Protein AF-X0GS90-F1 (afdb_monomer)

pLDDT: mean 82.78, std 12.7, range [47.06, 95.56]

Structure (mmCIF, N/CA/C/O backbone):
data_AF-X0GS90-F1
#
_entry.id   AF-X0GS90-F1
#
loop_
_atom_site.group_PDB
_atom_site.id
_atom_site.type_symbol
_atom_site.label_atom_id
_atom_site.label_alt_id
_atom_site.label_comp_id
_atom_site.label_asym_id
_atom_site.label_entity_id
_atom_site.label_seq_id
_atom_site.pdbx_PDB_ins_code
_atom_site.Cartn_x
_atom_site.Cartn_y
_atom_site.Cartn_z
_atom_site.occupancy
_atom_site.B_iso_or_equiv
_atom_site.auth_seq_id
_atom_site.auth_comp_id
_atom_site.auth_asym_id
_atom_site.auth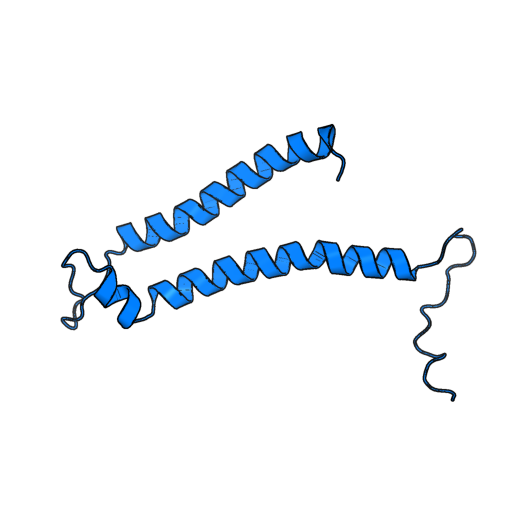_atom_id
_atom_site.pdbx_PDB_model_num
ATOM 1 N N . MET A 1 1 ? -36.254 -24.684 12.780 1.00 47.06 1 MET A N 1
ATOM 2 C CA . MET A 1 1 ? -36.071 -23.395 13.498 1.00 47.06 1 MET A CA 1
ATOM 3 C C . MET A 1 1 ? -35.187 -23.511 14.761 1.00 47.06 1 MET A C 1
ATOM 5 O O . MET A 1 1 ? -35.395 -22.778 15.712 1.00 47.06 1 MET A O 1
ATOM 9 N N . HIS A 1 2 ? -34.162 -24.380 14.794 1.00 47.22 2 HIS A N 1
ATOM 10 C CA . HIS A 1 2 ? -33.340 -24.605 16.007 1.00 47.22 2 HIS A CA 1
ATOM 11 C C . HIS A 1 2 ? -31.828 -24.374 15.809 1.00 47.22 2 HIS A C 1
ATOM 13 O O . HIS A 1 2 ? -31.058 -24.465 16.761 1.00 47.22 2 HIS A O 1
ATOM 19 N N . PHE A 1 3 ? -31.400 -24.055 14.582 1.00 53.81 3 PHE A N 1
ATOM 20 C CA . PHE A 1 3 ? -29.985 -23.929 14.216 1.00 53.81 3 PHE A CA 1
ATOM 21 C C . PHE A 1 3 ? -29.424 -22.513 14.463 1.00 53.81 3 PHE A C 1
ATOM 23 O O . PHE A 1 3 ? -28.302 -22.363 14.929 1.00 53.81 3 PHE A O 1
ATOM 30 N N . PHE A 1 4 ? -30.246 -21.471 14.291 1.00 53.75 4 PHE A N 1
ATOM 31 C CA . PHE A 1 4 ? -29.841 -20.064 14.463 1.00 53.75 4 PHE A CA 1
ATOM 32 C C . PHE A 1 4 ? -29.676 -19.602 15.921 1.00 53.75 4 PHE A C 1
ATOM 34 O O . PHE A 1 4 ? -29.138 -18.528 16.167 1.00 53.75 4 PHE A O 1
ATOM 41 N N . ARG A 1 5 ? -30.111 -20.394 16.912 1.00 52.38 5 ARG A N 1
ATOM 42 C CA . ARG A 1 5 ? -29.928 -20.054 18.336 1.00 52.38 5 ARG A CA 1
ATOM 43 C C . ARG A 1 5 ? -28.532 -20.428 18.852 1.00 52.38 5 ARG A C 1
ATOM 45 O O . ARG A 1 5 ? -28.094 -19.877 19.856 1.00 52.38 5 ARG A O 1
ATOM 52 N N . LYS A 1 6 ? -27.820 -21.336 18.170 1.00 49.47 6 LYS A N 1
ATOM 53 C CA . LYS A 1 6 ? -26.508 -21.843 18.615 1.00 49.47 6 LYS A CA 1
ATOM 54 C C . LYS A 1 6 ? -25.321 -20.988 18.150 1.00 49.47 6 LYS A C 1
ATOM 56 O O . LYS A 1 6 ? -24.218 -21.179 18.641 1.00 49.47 6 LYS A O 1
ATOM 61 N N . THR A 1 7 ? -25.554 -20.019 17.266 1.00 56.66 7 THR A N 1
ATOM 62 C CA . THR A 1 7 ? -24.573 -19.001 16.849 1.00 56.66 7 THR A CA 1
ATOM 63 C C . THR A 1 7 ? -24.691 -17.700 17.650 1.00 56.66 7 THR A C 1
ATOM 65 O O . THR A 1 7 ? -24.050 -16.706 17.322 1.00 56.66 7 THR A O 1
ATOM 68 N N . SER A 1 8 ? -25.509 -17.681 18.708 1.00 53.31 8 SER A N 1
ATOM 69 C CA . SER A 1 8 ? -25.577 -16.553 19.632 1.00 53.31 8 SER A CA 1
ATOM 70 C C . SER A 1 8 ? -24.405 -16.639 20.605 1.00 53.31 8 SER A C 1
ATOM 72 O O . SER A 1 8 ? -24.462 -17.388 21.582 1.00 53.31 8 SER A O 1
ATOM 74 N N . LEU A 1 9 ? -23.354 -15.866 20.321 1.00 62.62 9 LEU A N 1
ATOM 75 C CA . LEU A 1 9 ? -22.260 -15.562 21.241 1.00 62.62 9 LEU A CA 1
ATOM 76 C C . LEU A 1 9 ? -22.869 -15.185 22.601 1.00 62.62 9 LEU A C 1
ATOM 78 O O . LEU A 1 9 ? -23.527 -14.152 22.737 1.00 62.62 9 LEU A O 1
ATOM 82 N N . SER A 1 10 ? -22.786 -16.105 23.558 1.00 60.78 10 SER A N 1
ATOM 83 C CA . SER A 1 10 ? -23.476 -15.957 24.836 1.00 60.78 10 SER A CA 1
ATOM 84 C C . SER A 1 10 ? -22.749 -14.917 25.681 1.00 60.78 10 SER A C 1
ATOM 86 O O . SER A 1 10 ? -21.525 -14.916 25.765 1.00 60.78 10 SER A O 1
ATOM 88 N N . ARG A 1 11 ? -23.541 -13.992 26.231 1.00 55.19 11 ARG A N 1
ATOM 89 C CA . ARG A 1 11 ? -23.106 -12.822 26.999 1.00 55.19 11 ARG A CA 1
ATOM 90 C C . ARG A 1 11 ? -22.267 -13.241 28.215 1.00 55.19 11 ARG A C 1
ATOM 92 O O . ARG A 1 11 ? -22.701 -14.148 28.923 1.00 55.19 11 ARG A O 1
ATOM 99 N N . PRO A 1 12 ? -21.158 -12.554 28.523 1.00 64.31 12 PRO A N 1
ATOM 100 C CA . PRO A 1 12 ? -20.630 -12.516 29.880 1.00 64.31 12 PRO A CA 1
ATOM 101 C C . PRO A 1 12 ? -21.629 -11.769 30.779 1.00 64.31 12 PRO A C 1
ATOM 103 O O . PRO A 1 12 ? -22.171 -10.731 30.390 1.00 64.31 12 PRO A O 1
ATOM 106 N N . GLU A 1 13 ? -21.925 -12.307 31.959 1.00 58.22 13 GLU A N 1
ATOM 107 C CA . GLU A 1 13 ? -22.802 -11.648 32.931 1.00 58.22 13 GLU A CA 1
ATOM 108 C C . GLU A 1 13 ? -22.111 -10.383 33.471 1.00 58.22 13 GLU A C 1
ATOM 110 O O . GLU A 1 13 ? -21.065 -10.476 34.106 1.00 58.22 13 GLU A O 1
ATOM 115 N N . GLY A 1 14 ? -22.674 -9.197 33.199 1.00 63.88 14 GLY A N 1
ATOM 116 C CA . GLY A 1 14 ? -22.215 -7.927 33.785 1.00 63.88 14 GLY A CA 1
ATOM 117 C C . GLY A 1 14 ? -21.966 -6.760 32.820 1.00 63.88 14 GLY A C 1
ATOM 118 O O . GLY A 1 14 ? -21.816 -5.635 33.288 1.00 63.88 14 GLY A O 1
ATOM 119 N N . GLU A 1 15 ? -21.966 -6.964 31.498 1.00 62.84 15 GLU A N 1
ATOM 120 C CA . GLU A 1 15 ? -21.713 -5.878 30.533 1.00 62.84 15 GLU A CA 1
ATOM 121 C C . GLU A 1 15 ? -23.000 -5.258 29.956 1.00 62.84 15 GLU A C 1
ATOM 123 O O . GLU A 1 15 ? -23.863 -5.937 29.390 1.00 62.84 15 GLU A O 1
ATOM 128 N N . ALA A 1 16 ? -23.116 -3.930 30.058 1.00 60.62 16 ALA A N 1
ATOM 129 C CA . ALA A 1 16 ? -24.196 -3.159 29.450 1.00 60.62 16 ALA A CA 1
ATOM 130 C C . ALA A 1 16 ? -23.937 -2.955 27.944 1.00 60.62 16 ALA A C 1
ATOM 132 O O . ALA A 1 16 ? -23.222 -2.043 27.541 1.00 60.62 16 ALA A O 1
ATOM 133 N N . GLY A 1 17 ? -24.536 -3.795 27.094 1.00 63.72 17 GLY A N 1
ATOM 134 C CA . GLY A 1 17 ? -24.488 -3.625 25.637 1.00 63.72 17 GLY A CA 1
ATOM 135 C C . GLY A 1 17 ? -24.755 -4.914 24.858 1.00 63.72 17 GLY A C 1
ATOM 136 O O . GLY A 1 17 ? -24.710 -6.016 25.398 1.00 63.72 17 GLY A O 1
ATOM 137 N N . LYS A 1 18 ? -25.071 -4.804 23.561 1.00 78.69 18 LYS A N 1
ATOM 138 C CA . LYS A 1 18 ? -25.062 -5.967 22.654 1.00 78.69 18 LYS A CA 1
ATOM 139 C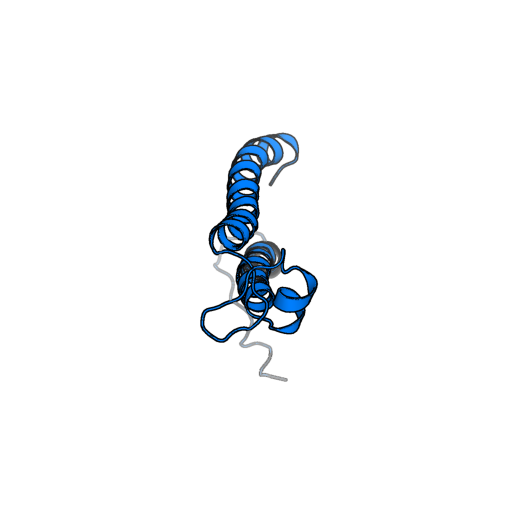 C . LYS A 1 18 ? -23.647 -6.106 22.080 1.00 78.69 18 LYS A C 1
ATOM 141 O O . LYS A 1 18 ? -23.079 -5.098 21.696 1.00 78.69 18 LYS A O 1
ATOM 146 N N . THR A 1 19 ? -23.110 -7.321 21.957 1.00 80.00 19 THR A N 1
ATOM 147 C CA . THR A 1 19 ? -21.744 -7.573 21.437 1.00 80.00 19 THR A CA 1
ATOM 148 C C . THR A 1 19 ? -21.638 -7.471 19.908 1.00 80.00 19 THR A C 1
ATOM 150 O O . THR A 1 19 ? -20.565 -7.237 19.361 1.00 80.00 19 THR A O 1
ATOM 153 N N . TRP A 1 20 ? -22.757 -7.614 19.191 1.00 83.25 20 TRP A N 1
ATOM 154 C CA . TRP A 1 20 ? -22.777 -7.605 17.723 1.00 83.25 20 TRP A CA 1
ATOM 155 C C . TRP A 1 20 ? -22.245 -6.310 17.059 1.00 83.25 20 TRP A C 1
ATOM 157 O O . TRP A 1 20 ? -21.575 -6.444 16.036 1.00 83.25 20 TRP A O 1
ATOM 167 N N . PRO A 1 21 ? -22.451 -5.081 17.593 1.00 87.50 21 PRO A N 1
ATOM 168 C CA . PRO A 1 21 ? -21.892 -3.864 17.006 1.00 87.50 21 PRO A CA 1
ATOM 169 C C . PRO A 1 21 ? -20.366 -3.832 17.113 1.00 87.50 21 PRO A C 1
ATOM 171 O O . PRO A 1 21 ? -19.706 -3.407 16.175 1.00 87.50 21 PRO A O 1
ATOM 174 N N . ALA A 1 22 ? -19.792 -4.335 18.213 1.00 86.88 22 ALA A N 1
ATOM 175 C CA . ALA A 1 22 ? -18.341 -4.413 18.381 1.00 86.88 22 ALA A CA 1
ATOM 176 C C . ALA A 1 22 ? -17.709 -5.361 17.349 1.00 86.88 22 ALA A C 1
ATOM 178 O O . ALA A 1 22 ? -16.685 -5.038 16.754 1.00 86.88 22 ALA A O 1
ATOM 179 N N . ILE A 1 23 ? -18.365 -6.495 17.077 1.00 88.38 23 ILE A N 1
ATOM 180 C CA . ILE A 1 23 ? -17.948 -7.428 16.021 1.00 88.38 23 ILE A CA 1
ATOM 181 C C . ILE A 1 23 ? -18.023 -6.754 14.645 1.00 88.38 23 ILE A C 1
ATOM 183 O O . ILE A 1 23 ? -17.063 -6.824 13.883 1.00 88.38 23 ILE A O 1
ATOM 187 N N . ALA A 1 24 ? -19.127 -6.067 14.336 1.00 91.38 24 ALA A N 1
ATOM 188 C CA . ALA A 1 24 ? -19.296 -5.366 13.062 1.00 91.38 24 ALA A CA 1
ATOM 189 C C . ALA A 1 24 ? -18.233 -4.270 12.852 1.00 91.38 24 ALA A C 1
ATOM 191 O O . ALA A 1 24 ? -17.636 -4.192 11.780 1.00 91.38 24 ALA A O 1
ATOM 192 N N . MET A 1 25 ? -17.942 -3.478 13.889 1.00 89.62 25 MET A N 1
ATOM 193 C CA . MET A 1 25 ? -16.879 -2.469 13.856 1.00 89.62 25 MET A CA 1
ATOM 194 C C . MET A 1 25 ? -15.496 -3.102 13.683 1.00 89.62 25 MET A C 1
ATOM 196 O O . MET A 1 25 ? -14.699 -2.612 12.888 1.00 89.62 25 MET A O 1
ATOM 200 N N . GLY A 1 26 ? -15.217 -4.215 14.366 1.00 91.31 26 GLY A N 1
ATOM 201 C CA . GLY A 1 26 ? -13.964 -4.954 14.204 1.00 91.31 26 GLY A CA 1
ATOM 202 C C . GLY A 1 26 ? -13.745 -5.437 12.767 1.00 91.31 26 GLY A C 1
ATOM 203 O O . GLY A 1 26 ? -12.659 -5.252 12.221 1.00 91.31 26 GLY A O 1
ATOM 204 N N . PHE A 1 27 ? -14.782 -5.981 12.123 1.00 92.19 27 PHE A N 1
ATOM 205 C CA . PHE A 1 27 ? -14.718 -6.366 10.708 1.00 92.19 27 PHE A CA 1
ATOM 206 C C . PHE A 1 27 ? -14.483 -5.171 9.779 1.00 92.19 27 PHE A C 1
ATOM 208 O O . PHE A 1 27 ? -13.696 -5.280 8.840 1.00 92.19 27 PHE A O 1
ATOM 215 N N . PHE A 1 28 ? -15.130 -4.035 10.045 1.00 92.19 28 PHE A N 1
ATOM 216 C CA . PHE A 1 28 ? -14.945 -2.820 9.253 1.00 92.19 28 PHE A CA 1
ATOM 217 C C . PHE A 1 28 ? -13.506 -2.290 9.348 1.00 92.19 28 PHE A C 1
ATOM 219 O O . PHE A 1 28 ? -12.889 -1.999 8.328 1.00 92.19 28 PHE A O 1
ATOM 226 N N . VAL A 1 29 ? -12.934 -2.248 10.556 1.00 91.50 29 VAL A N 1
ATOM 227 C CA . VAL A 1 29 ? -11.541 -1.821 10.773 1.00 91.50 29 VAL A CA 1
ATOM 228 C C . VAL A 1 29 ? -10.549 -2.798 10.130 1.00 91.50 29 VAL A C 1
ATOM 230 O O . VAL A 1 29 ? -9.591 -2.371 9.486 1.00 91.50 29 VAL A O 1
ATOM 233 N N . ALA A 1 30 ? -10.787 -4.110 10.235 1.00 93.62 30 ALA A N 1
ATOM 234 C CA . ALA A 1 30 ? -9.927 -5.131 9.628 1.00 93.62 30 ALA A CA 1
ATOM 235 C C . ALA A 1 30 ? -9.850 -5.025 8.092 1.00 93.62 30 ALA A C 1
ATOM 237 O O . ALA A 1 30 ? -8.844 -5.416 7.496 1.00 93.62 30 ALA A O 1
ATOM 238 N N . PHE A 1 31 ? -10.871 -4.449 7.449 1.00 92.50 31 PHE A N 1
ATOM 239 C CA . PHE A 1 31 ? -10.886 -4.222 6.004 1.00 92.50 31 PHE A CA 1
ATOM 240 C C . PHE A 1 31 ? -9.752 -3.296 5.534 1.00 92.50 31 PHE A C 1
ATOM 242 O O . PHE A 1 31 ? -9.252 -3.464 4.423 1.00 92.50 31 PHE A O 1
ATOM 249 N N . GLY A 1 32 ? -9.271 -2.387 6.392 1.00 89.94 32 GLY A N 1
ATOM 250 C CA . GLY A 1 32 ? -8.096 -1.562 6.093 1.00 89.94 32 GLY A CA 1
ATOM 251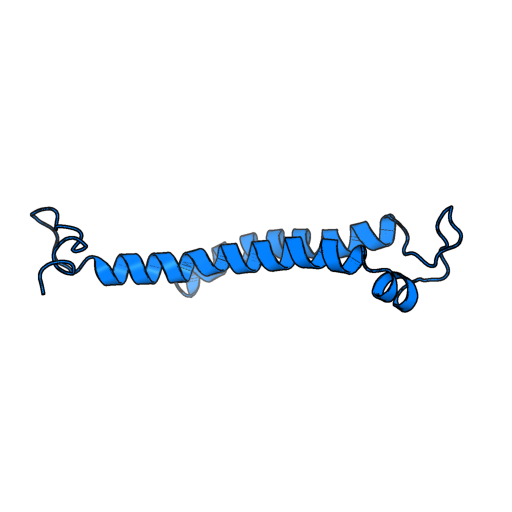 C C . GLY A 1 32 ? -6.831 -2.394 5.851 1.00 89.94 32 GLY A C 1
ATOM 252 O O . GLY A 1 32 ? -6.070 -2.115 4.928 1.00 89.94 32 GLY A O 1
ATOM 253 N N . GLY A 1 33 ? -6.644 -3.478 6.612 1.00 89.69 33 GLY A N 1
ATOM 254 C CA . GLY A 1 33 ? -5.533 -4.411 6.403 1.00 89.69 33 GLY A CA 1
ATOM 255 C C . GLY A 1 33 ? -5.661 -5.209 5.103 1.00 89.69 33 GLY A C 1
ATOM 256 O O . GLY A 1 33 ? -4.660 -5.469 4.437 1.00 89.69 33 GLY A O 1
ATOM 257 N N . VAL A 1 34 ? -6.890 -5.551 4.705 1.00 93.06 34 VAL A N 1
ATOM 258 C CA . VAL A 1 34 ? -7.159 -6.230 3.426 1.00 93.06 34 VAL A CA 1
ATOM 259 C C . VAL A 1 34 ? -6.805 -5.325 2.246 1.00 93.06 34 VAL A C 1
ATOM 261 O O . VAL A 1 34 ? -6.137 -5.783 1.324 1.00 93.06 34 VAL A O 1
ATOM 264 N N . LEU A 1 35 ? -7.195 -4.048 2.289 1.00 90.88 35 LEU A N 1
ATOM 265 C CA . LEU A 1 35 ? -6.854 -3.068 1.249 1.00 90.88 35 LEU A CA 1
ATOM 266 C C . LEU A 1 35 ? -5.337 -2.869 1.135 1.00 90.88 35 LEU A C 1
ATOM 268 O O . LEU A 1 35 ? -4.789 -2.934 0.039 1.00 90.88 35 LEU A O 1
ATOM 272 N N . PHE A 1 36 ? -4.645 -2.728 2.268 1.00 89.12 36 PHE A N 1
ATOM 273 C CA . PHE A 1 36 ? -3.185 -2.610 2.282 1.00 89.12 36 PHE A CA 1
ATOM 274 C C . PHE A 1 36 ? -2.484 -3.835 1.664 1.00 89.12 36 PHE A C 1
ATOM 276 O O . PHE A 1 36 ? -1.553 -3.705 0.862 1.00 89.12 36 PHE A O 1
ATOM 283 N N . GLY A 1 37 ? -2.950 -5.041 2.005 1.00 90.75 37 GLY A N 1
ATOM 284 C CA . GLY A 1 37 ? -2.434 -6.281 1.425 1.00 90.75 37 GLY A CA 1
ATOM 285 C C . GLY A 1 37 ? -2.742 -6.416 -0.068 1.00 90.75 37 GLY A C 1
ATOM 286 O O . GLY A 1 37 ? -1.899 -6.897 -0.826 1.00 90.75 37 GLY A O 1
ATOM 287 N N . TYR A 1 38 ? -3.918 -5.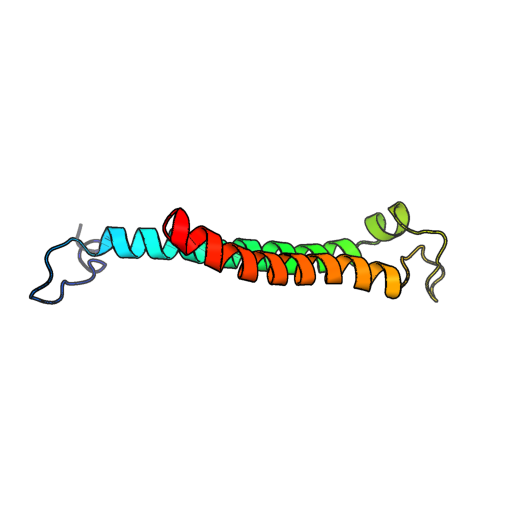959 -0.500 1.00 92.69 38 TYR A N 1
ATOM 288 C CA . TYR A 1 38 ? -4.327 -5.977 -1.901 1.00 92.69 38 TYR A CA 1
ATOM 289 C C . TYR A 1 38 ? -3.403 -5.125 -2.776 1.00 92.69 38 TYR A C 1
ATOM 291 O O . TYR A 1 38 ? -2.920 -5.620 -3.794 1.00 92.69 38 TYR A O 1
ATOM 299 N N . ASP A 1 39 ? -3.088 -3.896 -2.365 1.00 90.19 39 ASP A N 1
ATOM 300 C CA . ASP A 1 39 ? -2.209 -3.005 -3.133 1.00 90.19 39 ASP A CA 1
ATOM 301 C C . ASP A 1 39 ? -0.774 -3.549 -3.200 1.00 90.19 39 ASP A C 1
ATOM 303 O O . ASP A 1 39 ? -0.169 -3.601 -4.276 1.00 90.19 39 ASP A O 1
ATOM 307 N N . THR A 1 40 ? -0.260 -4.048 -2.069 1.00 87.75 40 THR A N 1
ATOM 308 C CA . THR A 1 40 ? 1.083 -4.649 -1.979 1.00 87.75 40 THR A CA 1
ATOM 309 C C . THR A 1 40 ? 1.215 -5.900 -2.856 1.00 87.75 40 THR A C 1
ATOM 311 O O . THR A 1 40 ? 2.255 -6.121 -3.474 1.00 87.75 40 THR A O 1
ATOM 314 N N . GLY A 1 41 ? 0.168 -6.726 -2.948 1.00 89.12 41 GLY A N 1
ATOM 315 C CA . GLY A 1 41 ? 0.166 -7.904 -3.821 1.00 89.12 41 GLY A CA 1
ATOM 316 C C . GLY A 1 41 ? -0.027 -7.553 -5.298 1.00 89.12 41 GLY A C 1
ATOM 317 O O . GLY A 1 41 ? 0.647 -8.103 -6.172 1.00 89.12 41 GLY A O 1
ATOM 318 N N . THR A 1 42 ? -0.923 -6.610 -5.587 1.00 90.88 42 THR A N 1
ATOM 319 C CA . THR A 1 42 ? -1.290 -6.241 -6.959 1.00 90.88 42 THR A CA 1
ATOM 320 C C . THR A 1 42 ? -0.130 -5.573 -7.693 1.00 90.88 42 THR A C 1
ATOM 322 O O . THR A 1 42 ? 0.093 -5.876 -8.865 1.00 90.88 42 THR A O 1
ATOM 325 N N . ILE A 1 43 ? 0.657 -4.724 -7.020 1.00 90.44 43 ILE A N 1
ATOM 326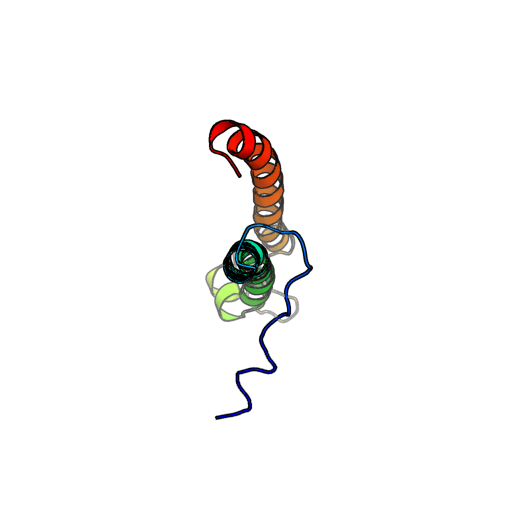 C CA . ILE A 1 43 ? 1.787 -4.029 -7.657 1.00 90.44 43 ILE A CA 1
ATOM 327 C C . ILE A 1 43 ? 2.846 -5.009 -8.182 1.00 90.44 43 ILE A C 1
ATOM 329 O O . ILE A 1 43 ? 3.255 -4.901 -9.334 1.00 90.44 43 ILE A O 1
ATOM 333 N N . SER A 1 44 ? 3.212 -6.027 -7.396 1.00 86.69 44 SER A N 1
ATOM 334 C CA . SER A 1 44 ? 4.166 -7.064 -7.817 1.00 86.69 44 SER A CA 1
ATOM 335 C C . SER A 1 44 ? 3.632 -7.886 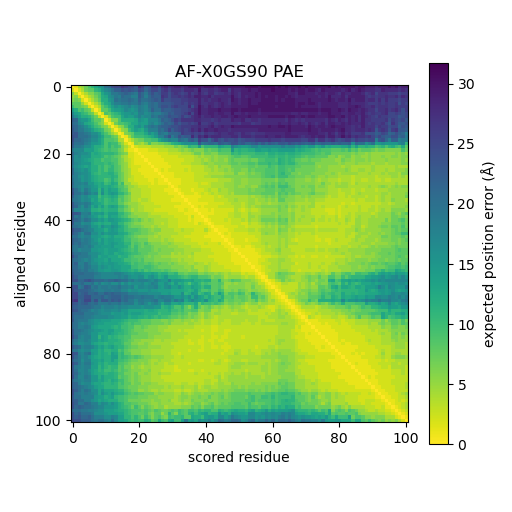-8.998 1.00 86.69 44 SER A C 1
ATOM 337 O O . SER A 1 44 ? 4.369 -8.188 -9.941 1.00 86.69 44 SER A O 1
ATOM 339 N N . GLY A 1 45 ? 2.327 -8.178 -8.996 1.00 89.88 45 GLY A N 1
ATOM 340 C CA . GLY A 1 45 ? 1.659 -8.847 -10.110 1.00 89.88 45 GLY A CA 1
ATOM 341 C C . GLY A 1 45 ? 1.702 -8.029 -11.401 1.00 89.88 45 GLY A C 1
ATOM 342 O O . GLY A 1 45 ? 2.049 -8.571 -12.447 1.00 89.88 45 GLY A O 1
ATOM 343 N N . ILE A 1 46 ? 1.401 -6.728 -11.330 1.00 90.50 46 ILE A N 1
ATOM 344 C CA . ILE A 1 46 ? 1.415 -5.815 -12.486 1.00 90.50 46 ILE A CA 1
ATOM 345 C C . ILE A 1 46 ? 2.826 -5.676 -13.068 1.00 90.50 46 ILE A C 1
ATOM 347 O O . ILE A 1 46 ? 2.988 -5.765 -14.284 1.00 90.50 46 ILE A O 1
ATOM 351 N N . LEU A 1 47 ? 3.842 -5.512 -12.217 1.00 87.94 47 LEU A N 1
ATOM 352 C CA . LEU A 1 47 ? 5.244 -5.387 -12.641 1.00 87.94 47 LEU A CA 1
ATOM 353 C C . LEU A 1 47 ? 5.747 -6.641 -13.376 1.00 87.94 47 LEU A C 1
ATOM 355 O O . LEU A 1 47 ? 6.608 -6.543 -14.247 1.00 87.94 47 LEU A O 1
ATOM 359 N N . SER A 1 48 ? 5.157 -7.803 -13.086 1.00 87.62 48 SER A N 1
ATOM 360 C CA . SER A 1 48 ? 5.466 -9.081 -13.741 1.00 87.62 48 SER A CA 1
ATOM 361 C C . SER A 1 48 ? 4.712 -9.302 -15.062 1.00 87.62 48 SER A C 1
ATOM 363 O O . SER A 1 48 ? 4.944 -10.302 -15.741 1.00 87.62 48 SER A O 1
ATOM 365 N N . MET A 1 49 ? 3.776 -8.422 -15.445 1.00 90.00 49 MET A N 1
ATOM 366 C CA . MET A 1 49 ? 2.979 -8.604 -16.661 1.00 90.00 49 MET A CA 1
ATOM 367 C C . MET A 1 49 ? 3.773 -8.203 -17.916 1.00 90.00 49 MET A C 1
ATOM 369 O O . MET A 1 49 ? 4.138 -7.031 -18.045 1.00 90.00 49 MET A O 1
ATOM 373 N N . PRO A 1 50 ? 3.918 -9.090 -18.923 1.00 86.75 50 PRO A N 1
ATOM 374 C CA . PRO A 1 50 ? 4.646 -8.771 -20.157 1.00 86.75 50 PRO A CA 1
ATOM 375 C C . PRO A 1 50 ? 4.062 -7.576 -20.920 1.00 86.75 50 PRO A C 1
ATOM 377 O O . PRO A 1 50 ? 4.784 -6.802 -21.544 1.00 86.75 50 PRO A O 1
ATOM 380 N N . TYR A 1 51 ? 2.737 -7.399 -20.867 1.00 89.25 51 TYR A N 1
ATOM 381 C CA . TYR A 1 51 ? 2.069 -6.253 -21.487 1.00 89.25 51 TYR A CA 1
ATOM 382 C C . TYR A 1 51 ? 2.451 -4.931 -20.812 1.00 89.25 51 TYR A C 1
ATOM 384 O O . TYR A 1 51 ? 2.744 -3.955 -21.499 1.00 89.25 51 TYR A O 1
ATOM 392 N N . TRP A 1 52 ? 2.473 -4.908 -19.478 1.00 90.44 52 TRP A N 1
ATOM 393 C CA . TRP A 1 52 ? 2.841 -3.722 -18.710 1.00 90.44 52 TRP A CA 1
ATOM 394 C C . TRP A 1 52 ? 4.318 -3.377 -18.926 1.00 90.44 52 TRP A C 1
ATOM 396 O O . TRP A 1 52 ? 4.637 -2.237 -19.257 1.00 90.44 52 TRP A O 1
ATOM 406 N N . GLN A 1 53 ? 5.197 -4.381 -18.864 1.00 87.31 53 GLN A N 1
ATOM 407 C CA . GLN A 1 53 ? 6.625 -4.228 -19.144 1.00 87.31 53 GLN A CA 1
ATOM 408 C C . GLN A 1 53 ? 6.871 -3.677 -20.553 1.00 87.31 53 GLN A C 1
ATOM 410 O O . GLN A 1 53 ? 7.621 -2.721 -20.716 1.00 87.31 53 GLN A O 1
ATOM 415 N N . LYS A 1 54 ? 6.170 -4.192 -21.571 1.00 86.44 54 LYS A N 1
ATOM 416 C CA . LYS A 1 54 ? 6.263 -3.678 -22.945 1.00 86.44 54 LYS A CA 1
ATOM 417 C C . LYS A 1 54 ? 5.756 -2.243 -23.094 1.00 86.44 54 LYS A C 1
ATOM 419 O O . LYS A 1 54 ? 6.311 -1.495 -23.893 1.00 86.44 54 LYS A O 1
ATOM 424 N N . LEU A 1 55 ? 4.704 -1.872 -22.368 1.00 88.25 55 LEU A N 1
ATOM 425 C CA . LEU A 1 55 ? 4.105 -0.539 -22.439 1.00 88.25 55 LEU A CA 1
ATOM 426 C C . LEU A 1 55 ? 4.974 0.530 -21.759 1.00 88.25 55 LEU A C 1
ATOM 428 O O . LEU A 1 55 ? 5.055 1.649 -22.259 1.00 88.25 55 LEU A O 1
ATOM 432 N N . PHE A 1 56 ? 5.613 0.184 -20.640 1.00 85.12 56 PHE A N 1
ATOM 433 C CA . PHE A 1 56 ? 6.386 1.113 -19.807 1.00 85.12 56 PHE A CA 1
ATOM 434 C C . PHE A 1 56 ? 7.908 0.936 -19.910 1.00 85.12 56 PHE A C 1
ATOM 436 O O . PHE A 1 56 ? 8.652 1.635 -19.220 1.00 85.12 56 PHE A O 1
ATOM 443 N N . SER A 1 57 ? 8.394 0.040 -20.774 1.00 84.75 57 SER A N 1
ATOM 444 C CA . SER A 1 57 ? 9.829 -0.125 -21.015 1.00 84.75 57 SER A CA 1
ATOM 445 C C . SER A 1 57 ? 10.439 1.165 -21.564 1.00 84.75 57 SER A C 1
ATOM 447 O O . SER A 1 57 ? 9.963 1.744 -22.540 1.00 84.75 57 SER A O 1
ATOM 449 N N . THR A 1 58 ? 11.559 1.585 -20.979 1.00 81.81 58 THR A N 1
ATOM 450 C CA . THR A 1 58 ? 12.356 2.729 -21.448 1.00 81.81 58 THR A CA 1
ATOM 451 C C . THR A 1 58 ? 13.421 2.327 -22.475 1.00 81.81 58 THR A C 1
ATOM 453 O O . THR A 1 58 ? 14.419 3.025 -22.635 1.00 81.81 58 THR A O 1
ATOM 456 N N . GLY A 1 59 ? 13.239 1.187 -23.152 1.00 77.19 59 GLY A N 1
ATOM 457 C CA . GLY A 1 59 ? 14.211 0.615 -24.092 1.00 77.19 59 GLY A CA 1
ATOM 458 C C . GLY A 1 59 ? 15.175 -0.394 -23.462 1.00 77.19 59 GLY A C 1
ATOM 459 O O . GLY A 1 59 ? 16.126 -0.814 -24.117 1.00 77.19 59 GLY A O 1
ATOM 460 N N . TYR A 1 60 ? 14.938 -0.788 -22.207 1.00 81.19 60 TYR A N 1
ATOM 461 C CA . TYR A 1 60 ? 15.664 -1.879 -21.563 1.00 81.19 60 TYR A CA 1
ATOM 462 C C . TYR A 1 60 ? 15.133 -3.227 -22.064 1.00 81.19 60 TYR A C 1
ATOM 464 O O . TYR A 1 60 ? 13.921 -3.446 -22.127 1.00 81.19 60 TYR A O 1
ATOM 472 N N . MET A 1 61 ? 16.053 -4.115 -22.434 1.00 82.38 61 MET A N 1
ATOM 473 C CA . MET A 1 61 ? 15.756 -5.475 -22.870 1.00 82.38 61 MET A CA 1
ATOM 474 C C . MET A 1 61 ? 16.362 -6.444 -21.867 1.00 82.38 61 MET A C 1
ATOM 476 O O . MET A 1 61 ? 17.510 -6.272 -21.453 1.00 82.38 61 MET A O 1
ATOM 480 N N . ASP A 1 62 ? 15.585 -7.449 -21.491 1.00 80.19 62 ASP A N 1
ATOM 481 C CA . ASP A 1 62 ? 16.073 -8.547 -20.667 1.00 80.19 62 ASP A CA 1
ATOM 482 C C . ASP A 1 62 ? 17.057 -9.433 -21.457 1.00 80.19 62 ASP A C 1
ATOM 484 O O . ASP A 1 62 ? 17.196 -9.314 -22.679 1.00 80.19 62 ASP A O 1
ATOM 488 N N . SER A 1 63 ? 17.706 -10.368 -20.769 1.00 79.69 63 SER A N 1
ATOM 489 C CA . SER A 1 63 ? 18.628 -11.368 -21.327 1.00 79.69 63 SER A CA 1
ATOM 490 C C . SER A 1 63 ? 17.987 -12.210 -22.440 1.00 79.69 63 SER A C 1
ATOM 492 O O . SER A 1 63 ? 18.679 -12.665 -23.347 1.00 79.69 63 SER A O 1
ATOM 494 N N . ASP A 1 64 ? 16.661 -12.352 -22.401 1.00 80.00 64 ASP A N 1
ATOM 495 C CA . ASP A 1 64 ? 15.851 -13.061 -23.397 1.00 80.00 64 ASP A CA 1
ATOM 496 C C . ASP A 1 64 ? 15.389 -12.166 -24.567 1.00 80.00 64 ASP A C 1
ATOM 498 O O . ASP A 1 64 ? 14.617 -12.599 -25.423 1.00 80.00 64 ASP A O 1
ATOM 502 N N . GLY A 1 65 ? 15.825 -10.901 -24.618 1.00 78.56 65 GLY A N 1
ATOM 503 C CA . GLY A 1 65 ? 15.471 -9.946 -25.675 1.00 78.56 65 GLY A CA 1
ATOM 504 C C . GLY A 1 65 ? 14.058 -9.362 -25.565 1.00 78.56 65 GLY A C 1
ATOM 505 O O . GLY A 1 65 ? 13.575 -8.740 -26.512 1.00 78.56 65 GLY A O 1
ATOM 506 N N . ASN A 1 66 ? 13.387 -9.554 -24.426 1.00 80.38 66 ASN A N 1
ATOM 507 C CA . ASN A 1 66 ? 12.050 -9.022 -24.174 1.00 80.38 66 ASN A CA 1
ATOM 508 C C . ASN A 1 66 ? 12.113 -7.600 -23.590 1.00 80.38 66 ASN A C 1
ATOM 510 O O . ASN A 1 66 ? 12.964 -7.343 -22.735 1.00 80.38 6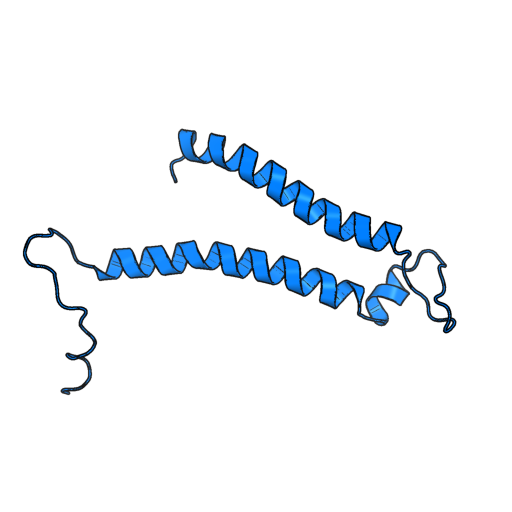6 ASN A O 1
ATOM 514 N N . PRO A 1 67 ? 11.202 -6.686 -23.985 1.00 80.88 67 PRO A N 1
ATOM 515 C CA . PRO A 1 67 ? 11.112 -5.361 -23.382 1.00 80.88 67 PRO A CA 1
ATOM 516 C C . PRO A 1 67 ? 10.760 -5.480 -21.900 1.00 80.88 67 PRO A C 1
ATOM 518 O O . PRO A 1 67 ? 9.706 -6.016 -21.561 1.00 80.88 67 PRO A O 1
ATOM 521 N N . ASN A 1 68 ? 11.627 -4.962 -21.036 1.00 84.75 68 ASN A N 1
ATOM 522 C CA . ASN A 1 68 ? 11.440 -4.976 -19.589 1.00 84.75 68 ASN A CA 1
ATOM 523 C C . ASN A 1 68 ? 11.749 -3.585 -19.003 1.00 84.75 68 ASN A C 1
ATOM 525 O O . ASN A 1 68 ? 12.189 -2.675 -19.717 1.00 84.75 68 ASN A O 1
ATOM 529 N N . ILE A 1 69 ? 11.498 -3.403 -17.712 1.00 86.12 69 ILE A N 1
ATOM 530 C CA . ILE A 1 69 ? 11.950 -2.252 -16.927 1.00 86.12 69 ILE A CA 1
ATOM 531 C C . ILE A 1 69 ? 13.220 -2.621 -16.156 1.00 86.12 69 ILE A C 1
ATOM 533 O O . ILE A 1 69 ? 13.473 -3.791 -15.873 1.00 86.12 69 ILE A O 1
ATOM 537 N N . THR A 1 70 ? 14.045 -1.635 -15.813 1.00 86.81 70 THR A N 1
ATOM 538 C CA . THR A 1 70 ? 15.237 -1.905 -15.003 1.00 86.81 70 THR A CA 1
ATOM 539 C C . THR A 1 70 ? 14.845 -2.209 -13.557 1.00 86.81 70 THR A C 1
ATOM 541 O O . THR A 1 70 ? 13.889 -1.646 -13.019 1.00 86.81 70 THR A O 1
ATOM 544 N N . THR A 1 71 ? 15.655 -3.010 -12.863 1.00 86.44 71 THR A N 1
ATOM 545 C CA . THR A 1 71 ? 15.456 -3.310 -11.432 1.00 86.44 71 THR A CA 1
ATOM 546 C C . THR A 1 71 ? 15.418 -2.044 -10.566 1.00 86.44 71 THR A C 1
ATOM 548 O O . THR A 1 71 ? 14.722 -1.991 -9.552 1.00 86.44 71 THR A O 1
ATOM 551 N N . SER A 1 72 ? 16.135 -0.987 -10.966 1.00 88.38 72 SER A N 1
ATOM 552 C CA . SER A 1 72 ? 16.095 0.314 -10.289 1.00 88.38 72 SER A CA 1
ATOM 553 C C . SER A 1 72 ? 14.747 1.028 -10.442 1.00 88.38 72 SER A C 1
ATOM 555 O O . SER A 1 72 ? 14.272 1.631 -9.479 1.00 88.38 72 SER A O 1
ATOM 557 N N . GLN A 1 73 ? 14.108 0.943 -11.612 1.00 89.19 73 GLN A N 1
ATOM 558 C CA . GLN A 1 73 ? 12.776 1.505 -11.848 1.00 89.19 73 GLN A CA 1
ATOM 559 C C . GLN A 1 73 ? 11.726 0.741 -11.044 1.00 89.19 73 GLN A C 1
ATOM 561 O O . GLN A 1 73 ? 10.933 1.359 -10.336 1.00 89.19 73 GLN A O 1
ATOM 566 N N . GLU A 1 74 ? 11.782 -0.590 -11.083 1.00 89.50 74 GLU A N 1
ATOM 567 C CA . GLU A 1 74 ? 10.892 -1.462 -10.315 1.00 89.50 74 GLU A CA 1
ATOM 568 C C . GLU A 1 74 ? 10.978 -1.162 -8.813 1.00 89.50 74 GLU A C 1
ATOM 570 O O . GLU A 1 74 ? 9.974 -0.890 -8.154 1.00 89.50 74 GLU A O 1
ATOM 575 N N . SER A 1 75 ? 12.204 -1.103 -8.287 1.00 90.75 75 SER A N 1
ATOM 576 C CA . SER A 1 75 ? 12.450 -0.808 -6.876 1.00 90.75 75 SER A CA 1
ATOM 577 C C . SER A 1 75 ? 11.952 0.581 -6.487 1.00 90.75 75 SER A C 1
ATOM 579 O O . SER A 1 75 ? 11.426 0.756 -5.394 1.00 90.75 75 SER A O 1
ATOM 581 N N . THR A 1 76 ? 12.073 1.572 -7.374 1.00 92.31 76 THR A N 1
ATOM 582 C CA . THR A 1 76 ? 11.571 2.931 -7.118 1.00 92.31 76 THR A CA 1
ATOM 583 C C . THR A 1 76 ? 10.041 2.955 -7.030 1.00 92.31 76 THR A C 1
ATOM 585 O O . THR A 1 76 ? 9.486 3.610 -6.146 1.00 92.31 76 THR A O 1
ATOM 588 N N . ILE A 1 77 ? 9.360 2.202 -7.900 1.00 90.69 77 ILE A N 1
ATOM 589 C CA . ILE A 1 77 ? 7.896 2.062 -7.905 1.00 90.69 77 ILE A CA 1
ATOM 590 C C . ILE A 1 77 ? 7.403 1.368 -6.630 1.00 90.69 77 ILE A C 1
ATOM 592 O O . ILE A 1 77 ? 6.401 1.779 -6.056 1.00 90.69 77 ILE A O 1
ATOM 596 N N . VAL A 1 78 ? 8.102 0.345 -6.142 1.00 91.19 78 VAL A N 1
ATOM 597 C CA . VAL A 1 78 ? 7.726 -0.315 -4.880 1.00 91.19 78 VAL A CA 1
ATOM 598 C C . VAL A 1 78 ? 8.086 0.555 -3.668 1.00 91.19 78 VAL A C 1
ATOM 600 O O . VAL A 1 78 ? 7.354 0.598 -2.678 1.00 91.19 78 VAL A O 1
ATOM 603 N N . LEU A 1 79 ? 9.184 1.307 -3.734 1.00 93.62 79 LEU A N 1
ATOM 604 C CA . LEU A 1 79 ? 9.649 2.142 -2.628 1.00 93.62 79 LEU A CA 1
ATOM 605 C C . LEU A 1 79 ? 8.697 3.302 -2.319 1.00 93.62 79 LEU A C 1
ATOM 607 O O . LEU A 1 79 ? 8.532 3.632 -1.144 1.00 93.62 79 LEU A O 1
ATOM 611 N N . ILE A 1 80 ? 8.035 3.895 -3.319 1.00 93.31 80 ILE A N 1
ATOM 612 C CA . ILE A 1 80 ? 7.074 4.980 -3.062 1.00 93.31 80 ILE A CA 1
ATOM 613 C C . ILE A 1 80 ? 5.862 4.502 -2.243 1.00 93.31 80 ILE A C 1
ATOM 615 O O . ILE A 1 80 ? 5.349 5.266 -1.428 1.00 93.31 80 ILE A O 1
ATOM 619 N N . LEU A 1 81 ? 5.453 3.233 -2.379 1.00 91.69 81 LEU A N 1
ATOM 620 C CA . LEU A 1 81 ? 4.394 2.623 -1.563 1.00 91.69 81 LEU A CA 1
ATOM 621 C C . LEU A 1 81 ? 4.824 2.520 -0.092 1.00 91.69 81 LEU A C 1
ATOM 623 O O . LEU A 1 81 ? 4.105 2.953 0.814 1.00 91.69 81 LEU A O 1
ATOM 627 N N . SER A 1 82 ? 6.027 2.001 0.154 1.00 90.75 82 SER A N 1
ATOM 628 C CA . SER A 1 82 ? 6.601 1.917 1.503 1.00 90.75 82 SER A CA 1
ATOM 629 C C . SER A 1 82 ? 6.803 3.301 2.123 1.00 90.75 82 SER A C 1
ATOM 631 O O . SER A 1 82 ? 6.466 3.513 3.289 1.00 90.75 82 SER A O 1
ATOM 633 N N . ALA A 1 83 ? 7.288 4.268 1.338 1.00 94.75 83 ALA A N 1
ATOM 634 C CA . ALA A 1 83 ? 7.425 5.656 1.768 1.00 94.75 83 ALA A CA 1
ATOM 635 C C . ALA A 1 83 ? 6.061 6.263 2.136 1.00 94.75 83 ALA A C 1
ATOM 637 O O . ALA A 1 83 ? 5.919 6.857 3.204 1.00 94.75 83 ALA A O 1
ATOM 638 N N . GLY A 1 84 ? 5.037 6.055 1.304 1.00 93.44 84 GLY A N 1
ATOM 639 C CA . GLY A 1 84 ? 3.668 6.484 1.585 1.00 93.44 84 GLY A CA 1
ATOM 640 C C . GLY A 1 84 ? 3.117 5.886 2.880 1.00 93.44 84 GLY A C 1
ATOM 641 O O . GLY A 1 84 ? 2.509 6.601 3.670 1.00 93.44 84 GLY A O 1
ATOM 642 N N . THR A 1 85 ? 3.401 4.611 3.152 1.00 91.94 85 THR A N 1
ATOM 643 C CA . THR A 1 85 ? 2.980 3.936 4.392 1.00 91.94 85 THR A CA 1
ATOM 644 C C . THR A 1 85 ? 3.698 4.505 5.617 1.00 91.94 85 THR A C 1
ATOM 646 O O . THR A 1 85 ? 3.075 4.718 6.655 1.00 91.94 85 THR A O 1
ATOM 649 N N . PHE A 1 86 ? 4.991 4.814 5.495 1.00 93.69 86 PHE A N 1
ATOM 650 C CA . PHE A 1 86 ? 5.779 5.444 6.555 1.00 93.69 86 PHE A CA 1
ATOM 651 C C . PHE A 1 86 ? 5.232 6.827 6.934 1.00 93.69 86 PHE A C 1
ATOM 653 O O . PHE A 1 86 ? 4.917 7.078 8.100 1.00 93.69 86 PHE A O 1
ATOM 660 N N . PHE A 1 87 ? 5.068 7.716 5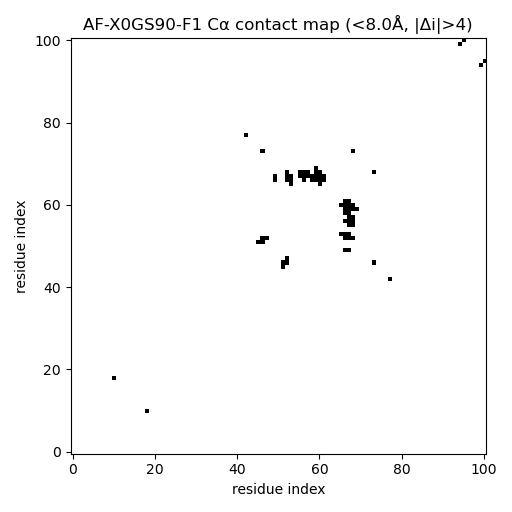.951 1.00 95.56 87 PHE A N 1
ATOM 661 C CA . PHE A 1 87 ? 4.521 9.050 6.205 1.00 95.56 87 PHE A CA 1
ATOM 662 C C . PHE A 1 87 ? 3.046 8.991 6.600 1.00 95.56 87 PHE A C 1
ATOM 664 O O . PHE A 1 87 ? 2.618 9.743 7.472 1.00 95.56 87 PHE A O 1
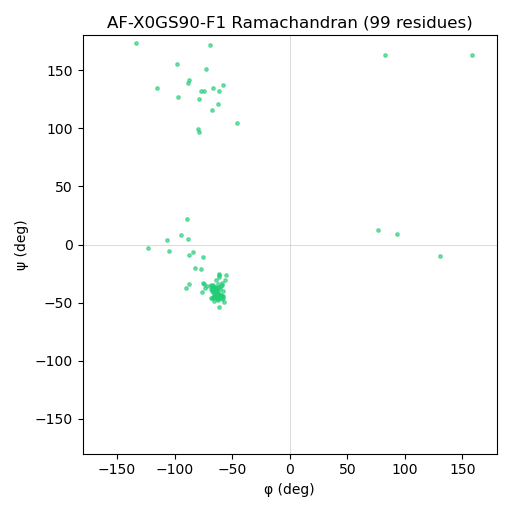ATOM 671 N N . GLY A 1 88 ? 2.281 8.066 6.020 1.00 92.56 88 GLY A N 1
ATOM 672 C CA . GLY A 1 88 ? 0.894 7.810 6.388 1.00 92.56 88 GLY A CA 1
ATOM 673 C C . GLY A 1 88 ? 0.761 7.424 7.857 1.00 92.56 88 GLY A C 1
ATOM 674 O O . GLY A 1 88 ? -0.048 8.019 8.563 1.00 92.56 88 GLY A O 1
ATOM 675 N N . ALA A 1 89 ? 1.597 6.510 8.353 1.00 91.94 89 ALA A N 1
ATOM 676 C CA . ALA A 1 89 ? 1.612 6.127 9.764 1.00 91.94 89 ALA A CA 1
ATOM 677 C C . ALA A 1 89 ? 1.985 7.305 10.679 1.00 91.94 89 ALA A C 1
ATOM 679 O O . ALA A 1 89 ? 1.340 7.513 11.708 1.00 91.94 89 ALA A O 1
ATOM 680 N N . LEU A 1 90 ? 2.974 8.113 10.281 1.00 93.06 90 LEU A N 1
ATOM 681 C CA . LEU A 1 90 ? 3.397 9.293 11.038 1.00 93.06 90 LEU A CA 1
ATOM 682 C C . LEU A 1 90 ? 2.284 10.349 11.133 1.00 93.06 90 LEU A C 1
ATOM 684 O O . LEU A 1 90 ? 2.027 10.895 12.204 1.00 93.06 90 LEU A O 1
ATOM 688 N N . ILE A 1 91 ? 1.606 10.620 10.019 1.00 93.75 91 ILE A N 1
ATOM 689 C CA . ILE A 1 91 ? 0.520 11.601 9.945 1.00 93.75 91 ILE A CA 1
ATOM 690 C C . ILE A 1 91 ? -0.734 11.078 10.655 1.00 93.75 91 ILE A C 1
ATOM 692 O O . ILE A 1 91 ? -1.422 11.849 11.319 1.00 93.75 91 ILE A O 1
ATOM 696 N N . THR A 1 92 ? -1.010 9.774 10.580 1.00 90.81 92 THR A N 1
ATOM 697 C CA . THR A 1 92 ? -2.168 9.154 11.245 1.00 90.81 92 THR A CA 1
ATOM 698 C C . THR A 1 92 ? -2.131 9.366 12.755 1.00 90.81 92 THR A C 1
ATOM 700 O O . THR A 1 92 ? -3.184 9.587 13.343 1.00 90.81 92 THR A O 1
ATOM 703 N N . ALA A 1 93 ? -0.948 9.380 13.379 1.00 87.44 93 ALA A N 1
ATOM 704 C CA . ALA A 1 93 ? -0.822 9.704 14.800 1.00 87.44 93 ALA A CA 1
ATOM 705 C C . ALA A 1 93 ? -1.396 11.098 15.120 1.00 87.44 93 ALA A C 1
ATOM 707 O O . ALA A 1 93 ? -2.210 11.237 16.024 1.00 87.44 93 ALA A O 1
ATOM 708 N N . LEU A 1 94 ? -1.059 12.107 14.311 1.00 88.75 94 LEU A N 1
ATOM 709 C CA . LEU A 1 94 ? -1.587 13.464 14.474 1.00 88.75 94 LEU A CA 1
ATOM 710 C C . LEU A 1 94 ? -3.091 13.522 14.177 1.00 88.75 94 LEU A C 1
ATOM 712 O O . LEU A 1 94 ? -3.857 14.108 14.936 1.00 88.75 94 LEU A O 1
ATOM 716 N N . PHE A 1 95 ? -3.535 12.909 13.078 1.00 89.00 95 PHE A N 1
ATOM 717 C CA . PHE A 1 95 ? -4.947 12.927 12.683 1.00 89.00 95 PHE A CA 1
ATOM 718 C C . PHE A 1 95 ? -5.848 12.201 13.689 1.00 89.00 95 PHE A C 1
ATOM 720 O O . PHE A 1 95 ? -6.947 12.683 13.960 1.00 89.00 95 PHE A O 1
ATOM 727 N N . SER A 1 96 ? -5.377 11.098 14.278 1.00 89.19 96 SER A N 1
ATOM 728 C CA . SER A 1 96 ? -6.106 10.343 15.303 1.00 89.19 96 SER A CA 1
ATOM 729 C C . SER A 1 96 ? -6.352 11.176 16.562 1.00 89.19 96 SER A C 1
ATOM 731 O O . SER A 1 96 ? -7.397 11.016 17.194 1.00 89.19 96 SER A O 1
ATOM 733 N N . ASP A 1 97 ? -5.424 12.067 16.919 1.00 87.00 97 ASP A N 1
ATOM 734 C CA . ASP A 1 97 ? -5.563 12.936 18.090 1.00 87.00 97 ASP A CA 1
ATOM 735 C C . ASP A 1 97 ? -6.555 14.089 17.844 1.00 87.00 97 ASP A C 1
ATOM 737 O O . ASP A 1 97 ? -7.271 14.491 18.762 1.00 87.00 97 ASP A O 1
ATOM 741 N N . TYR A 1 98 ? -6.643 14.612 16.612 1.00 87.31 98 TYR A N 1
ATOM 742 C CA . TYR A 1 98 ? -7.520 15.748 16.281 1.00 87.31 98 TYR A CA 1
ATOM 743 C C . TYR A 1 98 ? -8.936 15.361 15.834 1.00 87.31 98 TYR A C 1
ATOM 745 O O . TYR A 1 98 ? -9.886 16.078 16.149 1.00 87.31 98 TYR A O 1
ATOM 753 N N . LEU A 1 99 ? -9.094 14.275 15.071 1.00 86.25 99 LEU A N 1
ATOM 754 C CA . LEU A 1 99 ? -10.377 13.875 14.472 1.00 86.25 99 LEU A CA 1
ATOM 755 C C . LEU A 1 99 ? -11.036 12.687 15.186 1.00 86.25 99 LEU A C 1
ATOM 757 O O . LEU A 1 99 ? -12.179 12.347 14.877 1.00 86.25 99 LEU A O 1
ATOM 761 N N . GLY A 1 100 ? -10.343 12.092 16.161 1.00 76.06 100 GLY A N 1
ATOM 762 C CA . GLY A 1 100 ? -10.720 10.815 16.756 1.00 76.06 100 GLY A CA 1
ATOM 763 C C . GLY A 1 100 ? -10.231 9.626 15.923 1.00 76.06 100 GLY A C 1
ATOM 764 O O . GLY A 1 100 ? -9.838 9.776 14.767 1.00 76.06 100 GLY A O 1
ATOM 765 N N . ARG A 1 101 ? -10.225 8.442 16.550 1.00 70.56 101 ARG A N 1
ATOM 766 C CA . ARG A 1 101 ? -9.810 7.178 15.924 1.00 70.56 101 ARG A CA 1
ATOM 767 C C . ARG A 1 101 ? -10.885 6.597 15.013 1.00 70.56 101 ARG A C 1
ATOM 769 O O . ARG A 1 101 ? -12.042 6.506 15.483 1.00 70.56 101 ARG A O 1
#

Nearest PDB structures (foldseek):
  3vbb-assembly3_E  TM=4.251E-01  e=6.845E-01  Homo sapiens

Mean predicted aligned error: 10.13 Å

InterPro domains:
  IPR005828 Major facilitator, sugar transporter-like [PF00083] (27-101)
  IPR020846 Major facilitator superfamily domain [PS50850] (25-101)
  IPR036259 MFS transporter superfamily [G3DSA:1.20.1250.20] (17-101)
  IPR036259 MFS transporter superfamily [SSF103473] (27-101)
  IPR050360 Major Facilitator Superfamily Sugar Transporters [PTHR48022] (18-101)

Foldseek 3Di:
DPPVVVPQPDDDPDDDDRCVVVVVVVVVVVVVVVVLVCVLVVLVVLLPDLVNQQVPAPPDADPVRRRGHDPVVSCVVNVVSVVCVVVVVVVVVVCCVVVND

Secondary structure (DSSP, 8-state):
--STTTTS-PPPTT--S-SHHHHHHHHHHHHHHHHHHHHHHHHHHHHT-HHHHHHH--SEE-TTS-EE--HHHHHHHHHHHHHHHHHHHHHHHHHHHHH--

Solvent-accessible surface area (backbone atoms only — not comparable to full-atom values): 6170 Å² total; per-residue (Å²): 143,74,70,80,70,76,74,57,83,75,77,72,92,87,68,95,72,75,68,65,62,60,54,54,51,50,56,58,59,52,46,56,57,52,53,55,51,47,54,65,52,48,51,59,54,49,70,68,31,68,69,51,20,53,73,68,32,86,79,41,60,44,99,84,70,44,53,24,64,52,72,69,56,54,50,50,63,55,44,53,54,55,51,50,51,54,53,47,56,59,50,45,59,57,47,35,73,75,75,51,125

Radius of gyration: 23.16 Å; Cα contacts (8 Å, |Δi|>4): 37; chains: 1; bounding box: 55×40×60 Å

Organism: NCBI:txid1089457

Sequence (101 aa):
MHFFRKTSLSRPEGEAGKTWPAIAMGFFVAFGGVLFGYDTGTISGILSMPYWQKLFSTGYMDSDGNPNITTSQESTIVLILSAGTFFGALITALFSDYLGR